Protein AF-A0A352SB61-F1 (afdb_monomer_lite)

Secondary structure (DSSP, 8-state):
----------EEEEES-GGGS-HHHHHHHHHTSSS--GGGSHHHHHHHHHTTSSSGGGTEEEEEEEEEEE-SSSTTPEEEEEEEEEEEES--TT---

pLDDT: mean 88.84, std 13.63, range [39.34, 98.44]

Structure (mmCIF, N/CA/C/O backbone):
data_AF-A0A352SB61-F1
#
_entry.id   AF-A0A352SB61-F1
#
loop_
_atom_site.group_PDB
_atom_site.id
_atom_site.type_symbol
_atom_site.label_atom_id
_atom_site.label_alt_id
_atom_site.label_comp_id
_atom_site.label_asym_id
_atom_site.label_entity_id
_atom_site.label_seq_id
_atom_site.pdbx_PDB_ins_code
_atom_site.Cartn_x
_atom_site.Cartn_y
_atom_site.Cartn_z
_atom_site.occupancy
_atom_site.B_iso_or_equiv
_atom_site.auth_seq_id
_atom_site.auth_comp_id
_atom_site.auth_asym_id
_atom_site.auth_atom_id
_atom_site.pdbx_PDB_model_num
ATOM 1 N N . MET A 1 1 ? 14.647 12.241 -40.514 1.00 39.34 1 MET A N 1
ATOM 2 C CA . MET A 1 1 ? 13.731 11.197 -40.010 1.00 39.34 1 MET A CA 1
ATOM 3 C C . MET A 1 1 ? 13.546 11.464 -38.530 1.00 39.34 1 MET A C 1
ATOM 5 O O . MET A 1 1 ? 14.499 11.311 -37.784 1.00 39.34 1 MET A O 1
ATOM 9 N N . SER A 1 2 ? 12.400 12.025 -38.140 1.00 41.16 2 SER A N 1
ATOM 10 C CA . SER A 1 2 ? 12.088 12.310 -36.736 1.00 41.16 2 SER A CA 1
ATOM 11 C C . SER A 1 2 ? 11.599 11.011 -36.106 1.00 41.16 2 SER A C 1
ATOM 13 O O . SER A 1 2 ? 10.559 10.493 -36.507 1.00 41.16 2 SER A O 1
ATOM 15 N N . GLU A 1 3 ? 12.371 10.458 -35.173 1.00 49.94 3 GLU A N 1
ATOM 16 C CA . GLU A 1 3 ? 11.875 9.419 -34.276 1.00 49.94 3 GLU A CA 1
ATOM 17 C C . GLU A 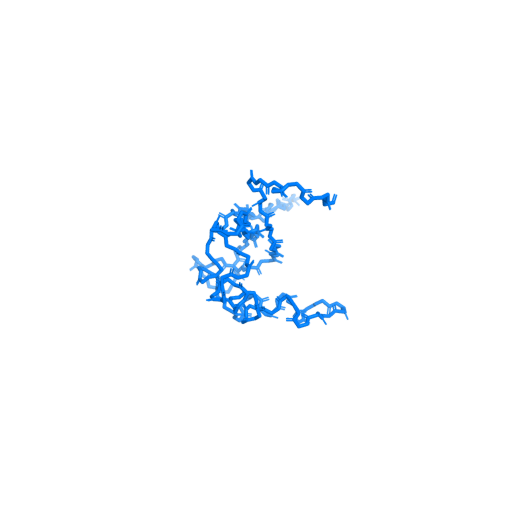1 3 ? 10.745 10.034 -33.449 1.00 49.94 3 GLU A C 1
ATOM 19 O O . GLU A 1 3 ? 10.962 10.906 -32.605 1.00 49.94 3 GLU A O 1
ATOM 24 N N . SER A 1 4 ? 9.514 9.612 -33.733 1.00 54.56 4 SER A N 1
ATOM 25 C CA . SER A 1 4 ? 8.395 9.811 -32.825 1.00 54.56 4 SER A CA 1
ATOM 26 C C . SER A 1 4 ? 8.752 9.084 -31.530 1.00 54.56 4 SER A C 1
ATOM 28 O O . SER A 1 4 ? 8.696 7.858 -31.457 1.00 54.56 4 SER A O 1
ATOM 30 N N . ARG A 1 5 ? 9.179 9.834 -30.510 1.00 58.41 5 ARG A N 1
ATOM 31 C CA . ARG A 1 5 ? 9.171 9.343 -29.133 1.00 58.41 5 ARG A CA 1
ATOM 32 C C . ARG A 1 5 ? 7.710 9.081 -28.789 1.00 58.41 5 ARG A C 1
ATOM 34 O O . ARG A 1 5 ? 6.997 10.007 -28.415 1.00 58.41 5 ARG A O 1
ATOM 41 N N . LEU A 1 6 ? 7.254 7.846 -28.981 1.00 63.53 6 LEU A N 1
ATOM 42 C CA . LEU A 1 6 ? 5.984 7.390 -28.435 1.00 63.53 6 LEU A CA 1
ATOM 43 C C . LEU A 1 6 ? 6.060 7.629 -26.928 1.00 63.53 6 LEU A C 1
ATOM 45 O O . LEU A 1 6 ? 6.868 7.005 -26.239 1.00 63.53 6 LEU A O 1
ATOM 49 N N . SER A 1 7 ? 5.283 8.591 -26.432 1.00 65.31 7 SER A N 1
ATOM 50 C CA . SER A 1 7 ? 5.107 8.777 -24.998 1.00 65.31 7 SER A CA 1
ATOM 51 C C . SER A 1 7 ? 4.656 7.434 -24.426 1.00 65.31 7 SER A C 1
ATOM 53 O O . SER A 1 7 ? 3.689 6.870 -24.949 1.00 65.31 7 SER A O 1
ATOM 55 N N . PRO A 1 8 ? 5.345 6.883 -23.41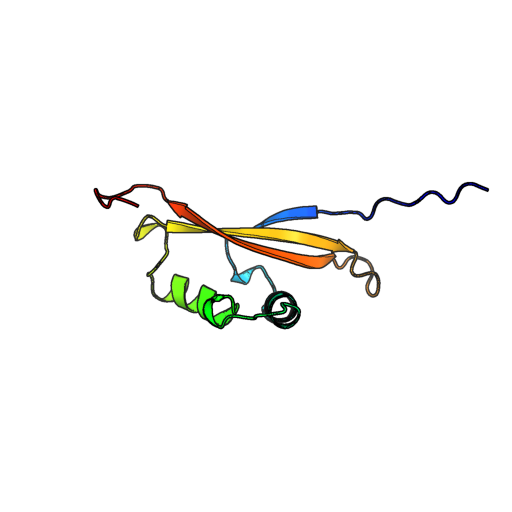5 1.00 70.75 8 PRO A N 1
ATOM 56 C CA . PRO A 1 8 ? 4.915 5.630 -22.818 1.00 70.75 8 PRO A CA 1
ATOM 57 C C . PRO A 1 8 ? 3.469 5.781 -22.341 1.00 70.75 8 PRO A C 1
ATOM 59 O O . PRO A 1 8 ? 3.091 6.833 -21.820 1.00 70.75 8 PRO A O 1
ATOM 62 N N . ASN A 1 9 ? 2.646 4.760 -22.571 1.00 87.00 9 ASN A N 1
ATOM 63 C CA . ASN A 1 9 ? 1.274 4.775 -22.086 1.00 87.00 9 ASN A CA 1
ATOM 64 C C . ASN A 1 9 ? 1.315 4.576 -20.568 1.00 87.00 9 ASN A C 1
ATOM 66 O O . ASN A 1 9 ? 1.639 3.491 -20.098 1.00 87.00 9 ASN A O 1
ATOM 70 N N . TYR A 1 10 ? 1.076 5.638 -19.808 1.00 91.75 10 TYR A N 1
ATOM 71 C CA . TYR A 1 10 ? 1.041 5.595 -18.352 1.00 91.75 10 TYR A CA 1
ATOM 72 C C . TYR A 1 10 ? -0.411 5.596 -17.888 1.00 91.75 10 TYR A C 1
ATOM 74 O O . TYR A 1 10 ? -1.190 6.454 -18.307 1.00 91.75 10 TYR A O 1
ATOM 82 N N . ARG A 1 11 ? -0.760 4.684 -16.980 1.00 94.81 11 ARG A N 1
ATOM 83 C CA . ARG A 1 11 ? -2.083 4.634 -16.350 1.00 94.81 11 ARG A CA 1
ATOM 84 C C . ARG A 1 11 ? -1.943 4.813 -14.847 1.00 94.81 11 ARG A C 1
ATOM 86 O O . ARG A 1 11 ? -1.276 4.025 -14.187 1.00 94.81 11 ARG A O 1
ATOM 93 N N . THR A 1 12 ? -2.572 5.848 -14.307 1.00 96.69 12 THR A N 1
ATOM 94 C CA . THR A 1 12 ? -2.701 6.044 -12.862 1.00 96.69 12 THR A CA 1
ATOM 95 C C . THR A 1 12 ? -4.029 5.487 -12.374 1.00 96.69 12 THR A C 1
ATOM 97 O O . THR A 1 12 ? -5.050 5.595 -13.053 1.00 96.69 12 THR A O 1
ATOM 100 N N . GLU A 1 13 ? -4.021 4.888 -11.191 1.00 97.06 13 GLU A N 1
ATOM 101 C CA . GLU A 1 13 ? -5.201 4.267 -10.597 1.00 97.06 13 GLU A CA 1
ATOM 102 C C . GLU A 1 13 ? -5.184 4.427 -9.080 1.00 97.06 13 GLU A C 1
ATOM 104 O O . GLU A 1 13 ? -4.134 4.307 -8.455 1.00 97.06 13 GLU A O 1
ATOM 109 N N . ILE A 1 14 ? -6.349 4.689 -8.486 1.00 97.38 14 ILE A N 1
ATOM 110 C CA . ILE A 1 14 ? -6.536 4.581 -7.039 1.00 97.38 14 ILE A CA 1
ATOM 111 C C . ILE A 1 14 ? -7.184 3.228 -6.772 1.00 97.38 14 ILE A C 1
ATOM 113 O O . ILE A 1 14 ? -8.379 3.052 -7.003 1.00 97.38 14 ILE A O 1
ATOM 117 N N . VAL A 1 15 ? -6.384 2.293 -6.277 1.00 96.94 15 VAL A N 1
ATOM 118 C CA . VAL A 1 15 ? -6.826 0.963 -5.869 1.00 96.94 15 VAL A CA 1
ATOM 119 C C . VAL A 1 15 ? -7.388 1.042 -4.447 1.00 96.94 15 VAL A C 1
ATOM 121 O O . VAL A 1 15 ? -6.840 1.746 -3.592 1.00 96.94 15 VAL A O 1
ATOM 124 N N . GLN A 1 16 ? -8.515 0.373 -4.203 1.00 94.19 16 GLN A N 1
ATOM 125 C CA . GLN A 1 16 ? -9.206 0.417 -2.908 1.00 94.19 16 GLN A CA 1
ATOM 126 C C . GLN A 1 16 ? -8.732 -0.681 -1.955 1.00 94.19 16 GLN A C 1
ATOM 128 O O . GLN A 1 16 ? -8.622 -0.420 -0.760 1.00 94.19 16 GLN A O 1
ATOM 133 N N . ASP A 1 17 ? -8.399 -1.861 -2.481 1.00 92.75 17 ASP A N 1
ATOM 134 C CA . ASP A 1 17 ? -7.881 -2.986 -1.709 1.00 92.75 17 ASP A CA 1
ATOM 135 C C . ASP A 1 17 ? -6.473 -3.355 -2.190 1.00 92.75 17 ASP A C 1
ATOM 137 O O . ASP A 1 17 ? -6.231 -3.566 -3.376 1.00 92.75 17 ASP A O 1
ATOM 141 N N . LEU A 1 18 ? -5.519 -3.449 -1.262 1.00 95.62 18 LEU A N 1
ATOM 142 C CA . LEU A 1 18 ? -4.150 -3.850 -1.584 1.00 95.62 18 LEU A CA 1
ATOM 143 C C . LEU A 1 18 ? -4.082 -5.273 -2.161 1.00 95.62 18 LEU A C 1
ATOM 145 O O . LEU A 1 18 ? -3.121 -5.603 -2.857 1.00 95.62 18 LEU A O 1
ATOM 149 N N . ALA A 1 19 ? -5.087 -6.111 -1.884 1.00 94.31 19 ALA A N 1
ATOM 150 C CA . ALA A 1 19 ? -5.213 -7.450 -2.450 1.00 94.31 19 ALA A CA 1
ATOM 151 C C . ALA A 1 19 ? -5.350 -7.454 -3.984 1.00 94.31 19 ALA A C 1
ATOM 153 O O . ALA A 1 19 ? -5.011 -8.456 -4.610 1.00 94.31 19 ALA A O 1
ATOM 154 N N . ASP A 1 20 ? -5.785 -6.343 -4.590 1.00 95.69 20 ASP A N 1
ATOM 155 C CA . ASP A 1 20 ? -5.902 -6.203 -6.048 1.00 95.69 20 ASP A CA 1
ATOM 156 C C . ASP A 1 20 ? -4.545 -5.951 -6.736 1.00 95.69 20 ASP A C 1
ATOM 158 O O . ASP A 1 20 ? -4.459 -5.907 -7.965 1.00 95.69 20 ASP A O 1
ATOM 162 N N . ILE A 1 21 ? -3.469 -5.780 -5.960 1.00 96.81 21 ILE A N 1
ATOM 163 C CA . ILE A 1 21 ? -2.101 -5.627 -6.459 1.00 96.81 21 ILE A CA 1
ATOM 164 C C . ILE A 1 21 ? -1.299 -6.877 -6.088 1.00 96.81 21 ILE A C 1
ATOM 166 O O . ILE A 1 21 ? -1.243 -7.265 -4.919 1.00 96.81 21 ILE A O 1
ATOM 170 N N . ASP A 1 22 ? -0.633 -7.485 -7.077 1.00 97.00 22 ASP A N 1
ATOM 171 C CA . ASP A 1 22 ? 0.244 -8.635 -6.842 1.00 97.00 22 ASP A CA 1
ATOM 172 C C . ASP A 1 22 ? 1.356 -8.279 -5.842 1.00 97.00 22 ASP A C 1
ATOM 174 O O . ASP A 1 22 ? 2.073 -7.283 -5.985 1.00 97.00 22 ASP A O 1
ATOM 178 N N . ALA A 1 23 ? 1.502 -9.112 -4.813 1.00 98.12 23 ALA A N 1
ATOM 179 C CA . ALA A 1 23 ? 2.440 -8.864 -3.728 1.00 98.12 23 ALA A CA 1
ATOM 180 C C . ALA A 1 23 ? 3.902 -8.855 -4.195 1.00 98.12 23 ALA A C 1
ATOM 182 O O . ALA A 1 23 ? 4.705 -8.106 -3.638 1.00 98.12 23 ALA A O 1
ATOM 183 N N . ASN A 1 24 ? 4.259 -9.645 -5.215 1.00 97.81 24 ASN A N 1
ATOM 184 C CA . ASN A 1 24 ? 5.617 -9.655 -5.757 1.00 97.81 24 ASN A CA 1
ATOM 185 C C . ASN A 1 24 ? 5.891 -8.384 -6.557 1.00 97.81 24 ASN A C 1
ATOM 187 O O . ASN A 1 24 ? 6.975 -7.820 -6.422 1.00 97.81 24 ASN A O 1
ATOM 191 N N . ASP A 1 25 ? 4.921 -7.915 -7.347 1.00 97.38 25 ASP A N 1
ATOM 192 C CA . ASP A 1 25 ? 5.049 -6.651 -8.082 1.00 97.38 25 ASP A CA 1
ATOM 193 C C . ASP A 1 25 ? 5.203 -5.467 -7.107 1.00 97.38 25 ASP A C 1
ATOM 195 O O . ASP A 1 25 ? 6.054 -4.599 -7.314 1.00 97.38 25 ASP A O 1
ATOM 199 N N . TRP A 1 26 ? 4.454 -5.462 -5.999 1.00 98.44 26 TRP A N 1
ATOM 200 C CA . TRP A 1 26 ? 4.605 -4.469 -4.930 1.00 98.44 26 TRP A CA 1
ATOM 201 C C . TRP A 1 26 ? 5.966 -4.567 -4.225 1.00 98.44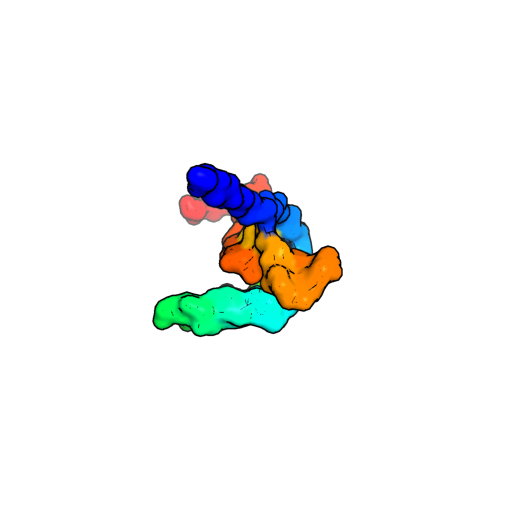 26 TRP A C 1
ATOM 203 O O . TRP A 1 26 ? 6.698 -3.579 -4.120 1.00 98.44 26 TRP A O 1
ATOM 213 N N . ASP A 1 27 ? 6.336 -5.755 -3.743 1.00 98.38 27 ASP A N 1
ATOM 214 C CA . ASP A 1 27 ? 7.579 -5.954 -2.994 1.00 98.38 27 ASP A CA 1
ATOM 215 C C . ASP A 1 27 ? 8.824 -5.730 -3.875 1.00 98.38 27 ASP A C 1
ATOM 217 O O . ASP A 1 27 ? 9.869 -5.321 -3.361 1.00 98.38 27 ASP A O 1
ATOM 221 N N . ALA A 1 28 ? 8.719 -5.911 -5.196 1.00 97.81 28 ALA A N 1
ATOM 222 C CA . ALA A 1 28 ? 9.766 -5.549 -6.149 1.00 97.81 28 ALA A CA 1
ATOM 223 C C . ALA A 1 28 ? 10.023 -4.033 -6.194 1.00 97.81 28 ALA A C 1
ATOM 225 O O . ALA A 1 28 ? 11.182 -3.624 -6.301 1.00 97.81 28 ALA A O 1
ATOM 226 N N . LEU A 1 29 ? 8.986 -3.190 -6.060 1.00 98.00 29 LEU A N 1
ATOM 227 C CA . LEU A 1 29 ? 9.171 -1.737 -5.937 1.00 98.00 29 LEU A CA 1
ATOM 228 C C . LEU A 1 29 ? 9.955 -1.386 -4.675 1.00 98.00 29 LEU A C 1
ATOM 230 O O . LEU A 1 29 ? 10.854 -0.549 -4.721 1.00 98.00 29 LEU A O 1
ATOM 234 N N . LEU A 1 30 ? 9.627 -2.034 -3.556 1.00 97.31 30 LEU A N 1
ATOM 235 C CA . LEU A 1 30 ? 10.309 -1.801 -2.289 1.00 97.31 30 LEU A CA 1
ATOM 236 C C . LEU A 1 30 ? 11.765 -2.274 -2.349 1.00 97.31 30 LEU A C 1
ATOM 238 O O . LEU A 1 30 ? 12.656 -1.542 -1.933 1.00 97.31 30 LEU A O 1
ATOM 242 N N . ALA A 1 31 ? 12.027 -3.446 -2.933 1.00 97.31 31 ALA A N 1
ATOM 243 C CA . ALA A 1 31 ? 13.381 -3.964 -3.126 1.00 97.31 31 ALA A CA 1
ATOM 244 C C . ALA A 1 31 ? 14.262 -3.064 -4.015 1.00 97.31 31 ALA A C 1
ATOM 246 O O . ALA A 1 31 ? 15.486 -3.110 -3.903 1.00 97.31 31 ALA A O 1
ATOM 247 N N . ALA A 1 32 ? 13.657 -2.248 -4.883 1.00 97.38 32 ALA A N 1
ATOM 248 C CA . ALA A 1 32 ? 14.362 -1.285 -5.725 1.00 97.38 32 ALA A CA 1
ATOM 249 C C . ALA A 1 32 ? 14.687 0.047 -5.015 1.00 97.38 32 ALA A C 1
ATOM 251 O O . ALA A 1 32 ? 15.404 0.875 -5.581 1.00 97.38 32 ALA A O 1
ATOM 252 N N . GLN A 1 33 ? 14.169 0.288 -3.805 1.00 96.62 33 GLN A N 1
ATOM 253 C CA . GLN A 1 33 ? 14.479 1.497 -3.037 1.00 96.62 33 GLN A CA 1
ATOM 254 C C . GLN A 1 33 ? 15.894 1.435 -2.452 1.00 96.62 33 GLN A C 1
ATOM 256 O O . GLN A 1 33 ? 16.383 0.371 -2.085 1.00 96.62 33 GLN A O 1
ATOM 261 N N . ALA A 1 34 ? 16.542 2.596 -2.315 1.00 97.25 34 ALA A N 1
ATOM 262 C CA . ALA A 1 34 ? 17.850 2.686 -1.660 1.00 97.25 34 ALA A CA 1
ATOM 263 C C . ALA A 1 34 ? 17.784 2.283 -0.174 1.00 97.25 34 ALA A C 1
ATOM 265 O O . ALA A 1 34 ? 18.712 1.666 0.341 1.00 97.25 34 ALA A O 1
ATOM 266 N N . GLU A 1 35 ? 16.674 2.611 0.494 1.00 96.38 35 GLU A N 1
ATOM 267 C CA . GLU A 1 35 ? 16.437 2.347 1.916 1.00 96.38 35 GLU A CA 1
ATOM 268 C C . GLU A 1 35 ? 15.050 1.709 2.116 1.00 96.38 35 GLU A C 1
ATOM 270 O O . GLU A 1 35 ? 14.089 2.393 2.475 1.00 96.38 35 GLU A O 1
ATOM 275 N N . PRO A 1 36 ? 14.898 0.400 1.848 1.00 95.31 36 PRO A N 1
ATOM 276 C CA . PRO A 1 36 ? 13.623 -0.280 2.024 1.00 95.31 36 PRO A CA 1
ATOM 277 C C . PRO A 1 36 ? 13.257 -0.398 3.507 1.00 95.31 36 PRO A C 1
ATOM 279 O O . PRO A 1 36 ? 14.077 -0.779 4.342 1.00 95.31 36 PRO A O 1
ATO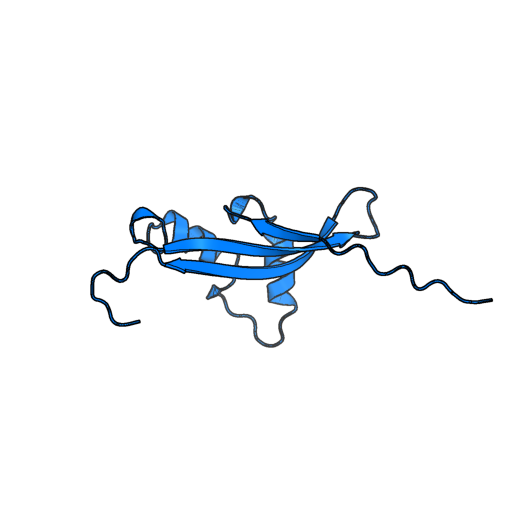M 282 N N . THR A 1 37 ? 11.989 -0.153 3.832 1.00 95.56 37 THR A N 1
ATOM 283 C CA . THR A 1 37 ? 11.433 -0.362 5.176 1.00 95.56 37 THR A CA 1
ATOM 284 C C . THR A 1 37 ? 10.462 -1.548 5.203 1.00 95.56 37 THR A C 1
ATOM 286 O O . THR A 1 37 ? 9.640 -1.689 4.292 1.00 95.56 37 THR A O 1
ATOM 289 N N . PRO A 1 38 ? 10.481 -2.398 6.251 1.00 96.25 38 PRO A N 1
ATOM 290 C CA . PRO A 1 38 ? 9.510 -3.484 6.394 1.00 96.25 38 PRO A CA 1
ATOM 291 C C . PRO A 1 38 ? 8.061 -2.981 6.483 1.00 96.25 38 PRO A C 1
ATOM 293 O O . PRO A 1 38 ? 7.143 -3.716 6.130 1.00 96.25 38 PRO A O 1
ATOM 296 N N . PHE A 1 39 ? 7.849 -1.726 6.893 1.00 96.06 39 PHE A N 1
ATOM 297 C CA . PHE A 1 39 ? 6.519 -1.129 7.051 1.00 96.06 39 PHE A CA 1
ATOM 298 C C . PHE A 1 39 ? 5.822 -0.787 5.726 1.00 96.06 39 PHE A C 1
ATOM 300 O O . PHE A 1 39 ? 4.654 -0.407 5.727 1.00 96.06 39 PHE A O 1
ATOM 307 N N . LEU A 1 40 ? 6.520 -0.935 4.598 1.00 96.94 40 LEU A N 1
ATOM 308 C CA . LEU A 1 40 ? 5.944 -0.809 3.259 1.00 96.94 40 LEU A CA 1
ATOM 309 C C . LEU A 1 40 ? 5.842 -2.152 2.530 1.00 96.94 40 LEU A C 1
ATOM 311 O O . LEU A 1 40 ? 5.488 -2.162 1.356 1.00 96.94 40 LEU A O 1
ATOM 315 N N . ARG A 1 41 ? 6.142 -3.286 3.179 1.00 98.12 41 ARG A N 1
ATOM 316 C CA . ARG A 1 41 ? 5.914 -4.609 2.576 1.00 98.12 41 ARG A CA 1
ATOM 317 C C . ARG A 1 41 ? 4.425 -4.834 2.364 1.00 98.12 41 ARG A C 1
ATOM 319 O O . ARG A 1 41 ? 3.629 -4.477 3.235 1.00 98.12 41 ARG A O 1
ATOM 326 N N . HIS A 1 42 ? 4.072 -5.503 1.267 1.00 98.31 42 HIS A N 1
ATOM 327 C CA . HIS A 1 42 ? 2.677 -5.846 0.968 1.00 98.31 42 HIS A CA 1
ATOM 328 C C . HIS A 1 42 ? 2.022 -6.573 2.150 1.00 98.31 42 HIS A C 1
ATOM 330 O O . HIS A 1 42 ? 1.001 -6.130 2.672 1.00 98.31 42 HIS A O 1
ATOM 336 N N . ALA A 1 43 ? 2.705 -7.592 2.680 1.00 97.81 43 ALA A N 1
ATOM 337 C CA . ALA A 1 43 ? 2.231 -8.371 3.821 1.00 97.81 43 ALA A CA 1
ATOM 338 C C . ALA A 1 43 ? 2.053 -7.546 5.110 1.00 97.81 43 ALA A C 1
ATOM 340 O O . ALA A 1 43 ? 1.134 -7.814 5.880 1.00 97.81 43 ALA A O 1
ATOM 341 N N . PHE A 1 44 ? 2.906 -6.544 5.360 1.00 97.81 44 PHE A N 1
ATOM 342 C CA . PHE A 1 44 ? 2.753 -5.681 6.536 1.00 97.81 44 PHE A CA 1
ATOM 343 C C . PHE A 1 44 ? 1.518 -4.788 6.401 1.00 97.81 44 PHE A C 1
ATOM 345 O O . PHE A 1 44 ? 0.722 -4.692 7.332 1.00 97.81 44 PHE A O 1
ATOM 352 N N . LEU A 1 45 ? 1.343 -4.161 5.236 1.00 97.12 45 LEU A N 1
ATOM 353 C CA . LEU A 1 45 ? 0.195 -3.300 4.965 1.00 97.12 45 LEU A CA 1
ATOM 354 C C . LEU A 1 45 ? -1.114 -4.099 4.995 1.00 97.12 45 LEU A C 1
ATOM 356 O O . LEU A 1 45 ? -2.061 -3.663 5.640 1.00 97.12 45 LEU A O 1
ATOM 360 N N . GLN A 1 46 ? -1.145 -5.300 4.410 1.00 95.75 46 GLN A N 1
ATOM 361 C CA . GLN A 1 46 ? -2.295 -6.196 4.548 1.00 95.75 46 GLN A CA 1
ATOM 362 C C . GLN A 1 46 ? -2.578 -6.559 6.005 1.00 95.75 46 GLN A C 1
ATOM 364 O O . GLN A 1 46 ? -3.732 -6.518 6.426 1.00 95.75 46 GLN A O 1
ATOM 369 N N . ALA A 1 47 ? -1.549 -6.887 6.792 1.00 95.81 47 ALA A N 1
ATOM 370 C CA . ALA A 1 47 ? -1.731 -7.190 8.208 1.00 95.81 47 ALA A CA 1
ATOM 371 C C . ALA A 1 47 ? -2.301 -5.993 8.986 1.00 95.81 47 ALA A C 1
ATOM 373 O O . ALA A 1 47 ? -3.133 -6.201 9.864 1.00 95.81 47 ALA A O 1
ATOM 374 N N . LEU A 1 48 ? -1.907 -4.761 8.641 1.00 94.88 48 LEU A N 1
ATOM 375 C CA . LEU A 1 48 ? -2.414 -3.527 9.253 1.00 94.88 48 LEU A CA 1
ATOM 376 C C . LEU A 1 48 ? -3.919 -3.310 9.007 1.00 94.88 48 LEU A C 1
ATOM 378 O O . LEU A 1 48 ? -4.616 -2.776 9.874 1.00 94.88 48 LEU A O 1
ATOM 382 N N . HIS A 1 49 ? -4.431 -3.708 7.838 1.00 92.19 49 HIS A N 1
ATOM 383 C CA . HIS A 1 49 ? -5.868 -3.633 7.537 1.00 92.19 49 HIS A CA 1
ATOM 384 C C . HIS A 1 49 ? -6.614 -4.823 8.131 1.00 92.19 49 HIS A C 1
ATOM 386 O O . HIS A 1 49 ? -7.635 -4.640 8.787 1.00 92.19 49 HIS A O 1
ATOM 392 N N . ALA A 1 50 ? -6.069 -6.033 7.988 1.00 92.69 50 ALA A N 1
ATOM 393 C CA . ALA A 1 50 ? -6.666 -7.253 8.525 1.00 92.69 50 ALA A CA 1
ATOM 394 C C . ALA A 1 50 ? -6.769 -7.243 10.061 1.00 92.69 50 ALA A C 1
ATOM 396 O O . ALA A 1 50 ? -7.668 -7.868 10.621 1.00 92.69 50 ALA A O 1
ATOM 397 N N . SER A 1 51 ? -5.881 -6.523 10.755 1.00 95.50 51 SER A N 1
ATOM 398 C CA . SER A 1 51 ? -5.948 -6.337 12.208 1.00 95.50 51 SER A CA 1
ATOM 399 C C . SER A 1 51 ? -7.007 -5.329 12.663 1.00 95.50 51 SER A C 1
ATOM 401 O O . SER A 1 51 ? -7.230 -5.205 13.867 1.00 95.50 51 SER A O 1
ATOM 403 N N . GLY A 1 52 ? -7.630 -4.579 11.746 1.00 93.25 52 GLY A N 1
ATOM 404 C CA . GLY A 1 52 ? -8.556 -3.493 12.080 1.00 93.25 52 GLY A CA 1
ATOM 405 C C . GLY A 1 52 ? -7.869 -2.207 12.550 1.00 93.25 52 GLY A C 1
ATOM 406 O O . GLY A 1 52 ? -8.515 -1.347 13.139 1.00 93.25 52 GLY A O 1
ATOM 407 N N . SER A 1 53 ? -6.552 -2.064 12.358 1.00 91.56 53 SER A N 1
ATOM 408 C CA . SER A 1 53 ? -5.812 -0.910 12.885 1.00 91.56 53 SER A CA 1
ATOM 409 C C . SER A 1 53 ? -6.029 0.357 12.053 1.00 91.56 53 SER A C 1
ATOM 411 O O . SER A 1 53 ? -6.232 1.431 12.616 1.00 91.56 53 SER A O 1
ATOM 413 N N . ALA A 1 54 ? -6.015 0.237 10.725 1.00 90.81 54 ALA A N 1
ATOM 414 C CA . ALA A 1 54 ? -6.247 1.347 9.801 1.00 90.81 54 ALA A CA 1
ATOM 415 C C . ALA A 1 54 ? -7.352 0.976 8.803 1.00 90.81 54 ALA A C 1
ATOM 417 O O . ALA A 1 54 ? -7.065 0.572 7.677 1.00 90.81 54 ALA A O 1
ATOM 418 N N . THR A 1 55 ? -8.603 1.057 9.254 1.00 91.69 55 THR A N 1
ATOM 419 C CA . THR A 1 55 ? -9.789 0.699 8.467 1.00 91.69 55 THR A CA 1
ATOM 420 C C . THR A 1 55 ? -10.851 1.791 8.547 1.00 91.69 55 THR A C 1
ATOM 422 O O . THR A 1 55 ? -10.752 2.730 9.346 1.00 91.69 55 THR A O 1
ATOM 425 N N . ASP A 1 56 ? -11.892 1.669 7.725 1.00 90.69 56 ASP A N 1
ATOM 426 C CA . ASP A 1 56 ? -13.005 2.618 7.710 1.00 90.69 56 ASP A CA 1
ATOM 427 C C . ASP A 1 56 ? -13.664 2.747 9.097 1.00 90.69 56 ASP A C 1
ATOM 429 O O . ASP A 1 56 ? -14.028 3.853 9.500 1.00 90.69 56 ASP A O 1
ATOM 433 N N . GLU A 1 57 ? -13.737 1.660 9.876 1.00 89.88 57 GLU A N 1
ATOM 434 C CA . GLU A 1 57 ? -14.277 1.648 11.243 1.00 89.88 57 GLU A CA 1
ATOM 435 C C . GLU A 1 57 ? -13.447 2.487 12.225 1.00 89.88 57 GLU A C 1
ATOM 437 O O . GLU A 1 57 ? -14.006 3.085 13.146 1.00 89.88 57 GLU A O 1
ATOM 442 N N . THR A 1 58 ? -12.124 2.566 12.032 1.00 89.31 58 THR A N 1
ATOM 443 C CA . THR A 1 58 ? -11.236 3.435 12.825 1.00 89.31 58 THR A CA 1
ATOM 444 C C . THR A 1 58 ? -11.078 4.832 12.219 1.00 89.31 58 THR A C 1
ATOM 446 O O . THR A 1 58 ? -10.333 5.664 12.741 1.00 89.31 58 THR A O 1
ATOM 449 N N . GLY A 1 59 ? -11.820 5.128 11.148 1.00 90.44 59 GLY A N 1
ATOM 450 C CA . GLY A 1 59 ? -11.801 6.407 10.444 1.00 90.44 59 GLY A CA 1
ATOM 451 C C . GLY A 1 59 ? -10.651 6.575 9.459 1.00 90.44 59 GLY A C 1
ATOM 452 O O . GLY A 1 59 ? -10.397 7.704 9.032 1.00 90.44 59 GLY A O 1
ATOM 453 N N . TRP A 1 60 ? -9.956 5.492 9.112 1.00 91.94 60 TRP A N 1
ATOM 454 C CA . TRP A 1 60 ? -8.818 5.477 8.199 1.00 91.94 60 TRP A CA 1
ATOM 455 C C . TRP A 1 60 ? -9.112 4.606 6.983 1.00 91.94 60 TRP A C 1
ATOM 457 O O . TRP A 1 60 ? -8.947 3.393 7.017 1.00 91.94 60 TRP A O 1
ATOM 467 N N . SER A 1 61 ? -9.475 5.234 5.873 1.00 92.62 61 SER A N 1
ATOM 468 C CA . SER A 1 61 ? -9.742 4.530 4.624 1.00 92.62 61 SER A CA 1
ATOM 469 C C . SER A 1 61 ? -8.451 4.305 3.830 1.00 92.62 61 SER A C 1
ATOM 471 O O . SER A 1 61 ? -7.888 5.284 3.317 1.00 92.62 61 SER A O 1
ATOM 473 N N . PRO A 1 62 ? -7.968 3.057 3.671 1.00 94.62 62 PRO A N 1
ATOM 474 C CA . PRO A 1 62 ? -6.800 2.778 2.848 1.00 94.62 62 PRO A CA 1
ATOM 475 C C . PRO A 1 62 ? -7.103 3.044 1.369 1.00 94.62 62 PRO A C 1
ATOM 477 O O . PRO A 1 62 ? -8.178 2.730 0.857 1.00 94.62 62 PRO A O 1
ATOM 480 N N . ARG A 1 63 ? -6.157 3.665 0.671 1.00 95.38 63 ARG A N 1
ATOM 481 C CA . ARG A 1 63 ? -6.176 3.916 -0.774 1.00 95.38 63 ARG A CA 1
ATOM 482 C C . ARG A 1 63 ? -4.761 3.728 -1.301 1.00 95.38 63 ARG A C 1
ATOM 484 O O . ARG A 1 63 ? -3.819 4.223 -0.696 1.00 95.38 63 ARG A O 1
ATOM 491 N N . PHE A 1 64 ? -4.588 3.075 -2.440 1.00 96.94 64 PHE A N 1
ATOM 492 C CA . PHE A 1 64 ? -3.261 2.852 -3.018 1.00 96.94 64 PHE A CA 1
ATOM 493 C C . PHE A 1 64 ? -3.198 3.528 -4.374 1.00 96.94 64 PHE A C 1
ATOM 495 O O . PHE A 1 64 ? -3.884 3.128 -5.310 1.00 96.94 64 PHE A O 1
ATOM 502 N N . LEU A 1 65 ? -2.393 4.583 -4.482 1.00 97.88 65 LEU A N 1
ATOM 503 C CA . LEU A 1 65 ? -2.136 5.201 -5.774 1.00 97.88 65 LEU A CA 1
ATOM 504 C C . LEU A 1 65 ? -1.108 4.350 -6.514 1.00 97.88 65 LEU A C 1
ATOM 506 O O . LEU A 1 65 ? 0.034 4.261 -6.071 1.00 97.88 65 LEU A O 1
ATOM 510 N N . ALA A 1 66 ? -1.509 3.754 -7.628 1.00 98.12 66 ALA A N 1
ATOM 511 C CA . ALA A 1 66 ? -0.678 2.925 -8.485 1.00 98.12 66 ALA A CA 1
ATOM 512 C C . ALA A 1 66 ? -0.405 3.623 -9.823 1.00 98.12 66 ALA A C 1
ATOM 514 O O . ALA A 1 66 ? -1.269 4.301 -10.386 1.00 98.12 66 ALA A O 1
ATOM 515 N N . LEU A 1 67 ? 0.810 3.442 -10.334 1.00 97.81 67 LEU A N 1
ATOM 516 C CA . LEU A 1 67 ? 1.214 3.811 -11.684 1.00 97.81 67 LEU A CA 1
ATOM 517 C C . LEU A 1 67 ? 1.557 2.541 -12.454 1.00 97.81 67 LEU A C 1
ATOM 519 O O . LEU A 1 67 ? 2.459 1.798 -12.067 1.00 97.81 67 LEU A O 1
ATOM 523 N N . TRP A 1 68 ? 0.886 2.350 -13.577 1.00 96.50 68 TRP A N 1
ATOM 524 C CA . TRP A 1 68 ? 1.019 1.201 -14.454 1.00 96.50 68 TRP A CA 1
ATOM 525 C C . TRP A 1 68 ? 1.622 1.618 -15.795 1.00 96.50 68 TRP A C 1
ATOM 527 O O . TRP A 1 68 ? 1.326 2.699 -16.317 1.00 96.50 68 TRP A O 1
ATOM 537 N N . VAL A 1 69 ? 2.480 0.760 -16.345 1.00 94.75 69 VAL A N 1
ATOM 538 C CA . VAL A 1 69 ? 3.088 0.907 -17.677 1.00 94.75 69 VAL A CA 1
ATOM 539 C C . VAL A 1 69 ? 3.005 -0.414 -18.433 1.00 94.75 69 VAL A C 1
ATOM 541 O O . VAL A 1 69 ? 3.040 -1.453 -17.782 1.00 94.75 69 VAL A O 1
ATOM 544 N N . PRO A 1 70 ? 2.990 -0.424 -19.775 1.00 92.31 70 PRO A N 1
ATOM 545 C CA . PRO A 1 70 ? 3.119 -1.658 -20.537 1.00 92.31 70 PRO A CA 1
ATOM 546 C C . PRO A 1 70 ? 4.351 -2.450 -20.085 1.00 92.31 70 PRO A C 1
ATOM 548 O O . PRO A 1 70 ? 5.450 -1.895 -20.007 1.00 92.31 70 PRO A O 1
ATOM 551 N N . ASP A 1 71 ? 4.182 -3.742 -19.797 1.00 88.50 71 ASP A N 1
ATOM 552 C CA . ASP A 1 71 ? 5.285 -4.600 -19.346 1.00 88.50 71 ASP A CA 1
ATOM 553 C C . ASP A 1 71 ? 6.378 -4.746 -20.424 1.00 88.50 71 ASP A C 1
ATOM 555 O O . ASP A 1 71 ? 7.572 -4.839 -20.131 1.00 88.50 71 ASP A O 1
ATOM 559 N N . GLY A 1 72 ? 5.974 -4.701 -21.696 1.00 84.75 72 GLY A N 1
ATOM 560 C CA . GLY A 1 72 ? 6.869 -4.762 -22.849 1.00 84.75 72 GLY A CA 1
ATOM 561 C C . GLY A 1 72 ? 7.393 -6.165 -23.170 1.00 84.75 72 GLY A C 1
ATOM 562 O O . GLY A 1 72 ? 7.928 -6.350 -24.263 1.00 84.75 72 GLY A O 1
ATOM 563 N N . LYS A 1 73 ? 7.217 -7.154 -22.279 1.00 84.81 73 LYS A N 1
ATOM 564 C CA . LYS A 1 73 ? 7.533 -8.568 -22.547 1.00 84.81 73 LYS A CA 1
ATOM 565 C C . LYS A 1 73 ? 6.282 -9.368 -22.900 1.00 84.81 73 LYS A C 1
ATOM 567 O O . LYS A 1 73 ? 6.336 -10.198 -23.803 1.00 84.81 73 LYS A O 1
ATOM 572 N N . GLU A 1 74 ? 5.160 -9.082 -22.242 1.00 83.50 74 GLU A N 1
ATOM 573 C CA . GLU A 1 74 ? 3.869 -9.739 -22.484 1.00 83.50 74 GLU A CA 1
ATOM 574 C C . GLU A 1 74 ? 2.814 -8.741 -23.005 1.00 83.50 74 GLU A C 1
ATOM 576 O O . GLU A 1 74 ? 2.478 -7.775 -22.314 1.00 83.50 74 GLU A O 1
ATOM 581 N N . PRO A 1 75 ? 2.261 -8.935 -24.222 1.00 81.69 75 PRO A N 1
ATOM 582 C CA . PRO A 1 75 ? 1.183 -8.093 -24.735 1.00 81.69 75 PRO A CA 1
ATOM 583 C C . PRO A 1 75 ? -0.071 -8.173 -23.857 1.00 81.69 75 PRO A C 1
ATOM 585 O O . PRO A 1 75 ? -0.547 -9.260 -23.545 1.00 81.69 75 PRO A O 1
ATOM 588 N N . GLY A 1 76 ? -0.638 -7.017 -23.506 1.00 82.50 76 GLY A N 1
ATOM 589 C CA . GLY A 1 76 ? -1.866 -6.930 -22.708 1.00 82.50 76 GLY A CA 1
ATOM 590 C C . GLY A 1 76 ? -1.659 -6.977 -21.191 1.00 82.50 76 GLY A C 1
ATOM 591 O O . GLY A 1 76 ? -2.641 -6.856 -20.464 1.00 82.50 76 GLY A O 1
ATOM 592 N N . ARG A 1 77 ? -0.414 -7.104 -20.711 1.00 87.25 77 ARG A N 1
ATOM 593 C CA . ARG A 1 77 ? -0.076 -6.969 -19.292 1.00 87.25 77 ARG A CA 1
ATOM 594 C C . ARG A 1 77 ? 0.561 -5.609 -19.012 1.00 87.25 77 ARG A C 1
ATOM 596 O O . ARG A 1 77 ? 1.533 -5.213 -19.660 1.00 87.25 77 ARG A O 1
ATOM 603 N N . ASP A 1 78 ? 0.038 -4.934 -17.996 1.00 92.44 78 ASP A N 1
ATOM 604 C CA . ASP A 1 78 ? 0.690 -3.778 -17.396 1.00 92.44 78 ASP A CA 1
ATOM 605 C C . ASP A 1 78 ? 1.577 -4.229 -16.229 1.00 92.44 78 ASP A C 1
ATOM 607 O O . ASP A 1 78 ? 1.229 -5.128 -15.464 1.00 92.44 78 ASP A O 1
ATOM 611 N N . ARG A 1 79 ? 2.719 -3.569 -16.074 1.00 94.94 79 ARG A N 1
ATOM 612 C CA . ARG A 1 79 ? 3.627 -3.696 -14.941 1.00 94.94 79 ARG A CA 1
ATOM 613 C C . ARG A 1 79 ? 3.430 -2.525 -13.990 1.00 94.94 79 ARG A C 1
ATOM 615 O O . ARG A 1 79 ? 3.339 -1.371 -14.421 1.00 94.94 79 ARG A O 1
ATOM 622 N N . LEU A 1 80 ? 3.451 -2.812 -12.693 1.00 97.38 80 LEU A N 1
ATOM 623 C CA . LEU A 1 80 ? 3.460 -1.786 -11.660 1.00 97.38 80 LEU A CA 1
ATOM 624 C C . LEU A 1 80 ? 4.806 -1.040 -11.679 1.00 97.38 80 LEU A C 1
ATOM 626 O O . LEU A 1 80 ? 5.875 -1.621 -11.485 1.00 97.38 80 LEU A O 1
ATOM 630 N N . ALA A 1 81 ? 4.766 0.256 -11.973 1.00 96.94 81 ALA A N 1
ATOM 631 C CA . ALA A 1 81 ? 5.945 1.115 -12.069 1.00 96.94 81 ALA A CA 1
ATOM 632 C C . ALA A 1 81 ? 6.195 1.921 -10.792 1.00 96.94 81 ALA A C 1
ATOM 634 O O . ALA A 1 81 ? 7.345 2.218 -10.477 1.00 96.94 81 ALA A O 1
ATOM 635 N N . ALA A 1 82 ? 5.131 2.282 -10.077 1.00 97.75 82 ALA A N 1
ATOM 636 C CA . ALA A 1 82 ? 5.198 2.924 -8.772 1.00 97.75 82 ALA A CA 1
ATOM 637 C C . ALA A 1 82 ? 3.900 2.671 -8.003 1.00 97.75 82 ALA A C 1
ATOM 639 O O . ALA A 1 82 ? 2.843 2.486 -8.607 1.00 97.75 82 ALA A O 1
ATOM 640 N N . ALA A 1 83 ? 3.980 2.711 -6.677 1.00 97.94 83 ALA A N 1
ATOM 641 C CA . ALA A 1 83 ? 2.818 2.661 -5.811 1.00 97.94 83 ALA A CA 1
ATOM 642 C C . ALA A 1 83 ? 3.052 3.488 -4.546 1.00 97.94 83 ALA A C 1
ATOM 644 O O . ALA A 1 83 ? 4.189 3.649 -4.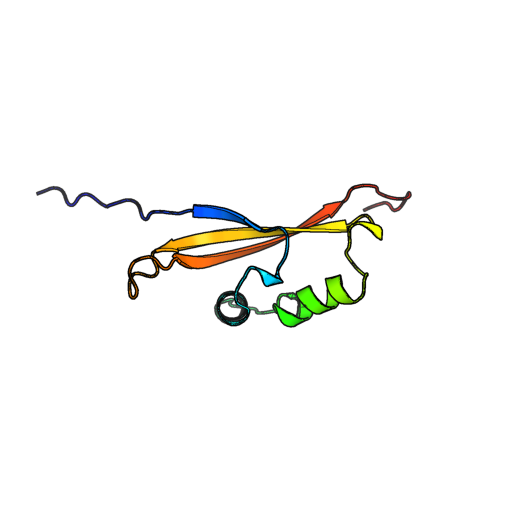098 1.00 97.94 83 ALA A O 1
ATOM 645 N N . MET A 1 84 ? 1.972 4.013 -3.976 1.00 97.44 84 MET A N 1
ATOM 646 C CA . MET A 1 84 ? 1.998 4.779 -2.737 1.00 97.44 84 MET A CA 1
ATOM 647 C C . MET A 1 84 ? 0.775 4.422 -1.885 1.00 97.44 84 MET A C 1
ATOM 649 O O . MET A 1 84 ? -0.352 4.624 -2.347 1.00 97.44 84 MET A O 1
ATOM 653 N N . PRO A 1 85 ? 0.967 3.920 -0.651 1.00 96.44 85 PRO A N 1
ATOM 654 C CA . PRO A 1 85 ? -0.128 3.770 0.293 1.00 96.44 85 PRO A CA 1
ATOM 655 C C . PRO A 1 85 ? -0.556 5.146 0.815 1.00 96.44 85 PRO A C 1
ATOM 657 O O . PRO A 1 85 ? 0.267 5.967 1.217 1.00 96.44 85 PRO A O 1
ATOM 660 N N . LEU A 1 86 ? -1.859 5.385 0.813 1.00 94.94 86 LEU A N 1
ATOM 661 C CA . LEU A 1 86 ? -2.525 6.587 1.294 1.00 94.94 86 LEU A CA 1
ATOM 662 C C . LEU A 1 86 ? -3.611 6.166 2.285 1.00 94.94 86 LEU A C 1
ATOM 664 O O . LEU A 1 86 ? -4.264 5.142 2.107 1.00 94.94 86 LEU A O 1
ATOM 668 N N . TYR A 1 87 ? -3.830 6.978 3.313 1.00 92.50 87 TYR A N 1
ATOM 669 C CA . TYR A 1 87 ? -4.876 6.740 4.303 1.00 92.50 87 TYR A CA 1
ATOM 670 C C . TYR A 1 87 ? -5.733 7.992 4.415 1.00 92.50 87 TYR A C 1
ATOM 672 O O . TYR A 1 87 ? -5.313 9.001 4.983 1.00 92.50 87 TYR A O 1
ATOM 680 N N . ALA A 1 88 ? -6.922 7.947 3.819 1.00 90.88 88 ALA A N 1
ATOM 681 C CA . ALA A 1 88 ? -7.868 9.047 3.899 1.00 90.88 88 ALA A CA 1
ATOM 682 C C . ALA A 1 88 ? -8.547 9.017 5.272 1.00 90.88 88 ALA A C 1
ATOM 684 O O . ALA A 1 88 ? -9.200 8.038 5.626 1.00 90.88 88 ALA A O 1
ATOM 685 N N . LYS A 1 89 ? -8.382 10.087 6.053 1.00 89.44 89 LYS A N 1
ATOM 686 C CA . LYS A 1 89 ? -9.002 10.204 7.374 1.00 89.44 89 LYS A CA 1
ATOM 687 C C . LYS A 1 89 ? -10.396 10.820 7.242 1.00 89.44 89 LYS A C 1
ATOM 689 O O . LYS A 1 89 ? -10.525 11.907 6.680 1.00 89.44 89 LYS A O 1
ATOM 694 N N . SER A 1 90 ? -11.426 10.155 7.759 1.00 84.69 90 SER A N 1
ATOM 695 C CA . SER A 1 90 ? -12.817 10.636 7.682 1.00 84.69 90 SER A CA 1
ATOM 696 C C . SER A 1 90 ? -13.207 11.546 8.853 1.00 84.69 90 SER A C 1
ATOM 698 O O . SER A 1 90 ? -14.019 12.455 8.692 1.00 84.69 90 SER A O 1
ATOM 700 N N . HIS A 1 91 ? -12.608 11.347 10.028 1.00 72.69 91 HIS A N 1
ATOM 701 C CA . HIS A 1 91 ? -12.840 12.162 11.221 1.00 72.69 91 HIS A CA 1
ATOM 702 C C . HIS A 1 91 ? -11.625 12.131 12.155 1.00 72.69 91 HIS A C 1
ATOM 704 O O . HIS A 1 91 ? -10.894 11.144 12.216 1.00 72.69 91 HIS A O 1
ATOM 710 N N . SER A 1 92 ? -11.406 13.193 12.930 1.00 67.44 92 SER A N 1
ATOM 711 C CA . SER A 1 92 ? -10.270 13.271 13.856 1.00 67.44 92 SER A CA 1
ATOM 712 C C . SER A 1 92 ? -10.551 12.725 15.259 1.00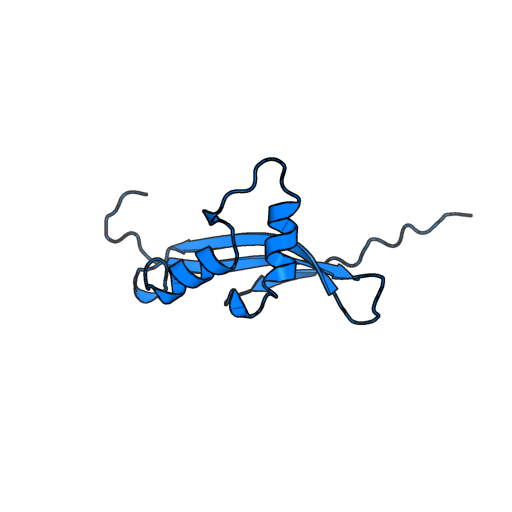 67.44 92 SER A C 1
ATOM 714 O O . SER A 1 92 ? -9.601 12.588 16.012 1.00 67.44 92 SER A O 1
ATOM 716 N N . TYR A 1 93 ? -11.807 12.436 15.634 1.00 62.31 93 TYR A N 1
ATOM 717 C CA . TYR A 1 93 ? -12.213 12.076 17.012 1.00 62.31 93 TYR A CA 1
ATOM 718 C C . TYR A 1 93 ? -11.585 12.961 18.120 1.00 62.31 93 TYR A C 1
ATOM 720 O O . TYR A 1 93 ? -11.422 12.535 19.257 1.00 62.31 93 TYR A O 1
ATOM 728 N N . GLY A 1 94 ? -11.247 14.219 17.811 1.00 65.31 94 GLY A N 1
ATOM 729 C CA . GLY A 1 94 ? -10.587 15.130 18.756 1.00 65.31 94 GLY A CA 1
ATOM 730 C C . GLY A 1 94 ? -9.085 14.884 18.958 1.00 65.31 94 GLY A C 1
ATOM 731 O O . GLY A 1 94 ? -8.461 15.602 19.736 1.00 65.31 94 GLY A O 1
ATOM 732 N N . GLU A 1 95 ? -8.489 13.928 18.246 1.00 63.22 95 GLU A N 1
ATOM 733 C CA . GLU A 1 95 ? -7.041 13.764 18.158 1.00 63.22 95 GLU A CA 1
ATOM 734 C C . GLU A 1 95 ? -6.476 14.844 17.229 1.00 63.22 95 GLU A C 1
ATOM 736 O O . GLU A 1 95 ? -6.829 14.921 16.046 1.00 63.22 95 GLU A O 1
ATOM 741 N N . TYR A 1 96 ? -5.610 15.701 17.768 1.00 58.50 96 TYR A N 1
ATOM 742 C CA . TYR A 1 96 ? -4.794 16.592 16.951 1.00 58.50 96 TYR A CA 1
ATOM 743 C C . TYR A 1 96 ? -3.800 15.722 16.173 1.00 58.50 96 TYR A C 1
ATOM 745 O O . TYR A 1 96 ? -2.977 15.043 16.785 1.00 58.50 96 TYR A O 1
ATOM 753 N N . VAL A 1 97 ? -3.934 15.698 14.845 1.00 59.44 97 VAL A N 1
ATOM 754 C CA . VAL A 1 97 ? -2.974 15.070 13.921 1.00 59.44 97 VAL A CA 1
ATOM 755 C C . VAL A 1 97 ? -1.875 16.067 13.598 1.00 59.44 97 VAL A C 1
ATOM 757 O O . VAL A 1 97 ? -2.235 17.242 13.354 1.00 59.44 97 VAL A O 1
#

Radius of gyration: 16.77 Å; chains: 1; bounding box: 32×26×59 Å

Sequence (97 aa):
MSESRLSPNYRTEIVQDLADIDANDWDALLAAQAEPTPFLRHAFLQALHASGSATDETGWSPRFLALWVPDGKEPGRDRLAAAMPLYAKSHSYGEYV

Foldseek 3Di:
DDPPPPDFDKDKDKDQDLVVPDQCLQVVQQVPDPDRDPCSRSVNVVVCVVVVNAPVVVQWRKIKIWMWTPPVPDPPDTGTPDIDIDTHGRDCPPPDD